Protein AF-A0AAD7DAA4-F1 (afdb_monomer_lite)

Organism: Mycena rosella (NCBI:txid1033263)

Sequence (145 aa):
SLPALFPSIESKVILDIVSHAFAPLDLPRLLSPLAARQEYVAPPSSAPSTEHSLALKHFPSFHALLRPLLKYFEVLGAFAASSGKPWEVFAITRSLSDYVSHLTELHQQYKWSAVVIYHVEFHTIRLWDMKAGDYSGWARPDHNL

pLDDT: mean 88.02, std 11.88, range [51.91, 97.81]

Structure (mmCIF, N/CA/C/O backbone):
data_AF-A0AAD7DAA4-F1
#
_entry.id   AF-A0AAD7DAA4-F1
#
loop_
_atom_site.group_PDB
_atom_site.id
_atom_site.type_symbol
_atom_site.label_atom_id
_atom_site.label_alt_id
_atom_site.label_comp_id
_atom_site.label_asym_id
_atom_site.label_entity_id
_atom_site.label_seq_id
_atom_site.pdbx_PDB_ins_code
_atom_site.Cartn_x
_atom_site.Cartn_y
_atom_site.Cartn_z
_atom_site.occupancy
_atom_site.B_iso_or_equiv
_atom_site.auth_seq_id
_atom_site.auth_comp_id
_atom_site.auth_asym_id
_atom_site.auth_atom_id
_atom_site.pdbx_PDB_model_num
ATOM 1 N N . SER A 1 1 ? -9.560 11.395 16.684 1.00 85.19 1 SER A N 1
ATOM 2 C CA . SER A 1 1 ? -10.198 10.612 15.603 1.00 85.19 1 SER A CA 1
ATOM 3 C C . SER A 1 1 ? -9.158 10.323 14.529 1.00 85.19 1 SER A C 1
ATOM 5 O O . SER A 1 1 ? -8.156 11.027 14.492 1.00 85.19 1 SER A O 1
ATOM 7 N N . LEU A 1 2 ? -9.364 9.317 13.671 1.00 90.31 2 LEU A N 1
ATOM 8 C CA . LEU A 1 2 ? -8.396 8.952 12.624 1.00 90.31 2 LEU A CA 1
ATOM 9 C C . LEU A 1 2 ? -7.990 10.140 11.713 1.00 90.31 2 LEU A C 1
ATOM 11 O O . LEU A 1 2 ? -6.791 10.331 11.531 1.00 90.31 2 LEU A O 1
ATOM 15 N N . PRO A 1 3 ? -8.905 11.023 11.249 1.00 92.62 3 PRO A N 1
ATOM 16 C CA . PRO A 1 3 ? -8.518 12.197 10.455 1.00 92.62 3 PRO A CA 1
ATOM 17 C C . PRO A 1 3 ? -7.584 13.180 11.173 1.00 92.62 3 PRO A C 1
ATOM 19 O O . PRO A 1 3 ? -6.750 13.812 10.536 1.00 92.62 3 PRO A O 1
ATOM 22 N N . ALA A 1 4 ? -7.669 13.285 12.504 1.00 92.88 4 ALA A N 1
ATOM 23 C CA . ALA A 1 4 ? -6.803 14.180 13.274 1.00 92.88 4 ALA A CA 1
ATOM 24 C C . ALA A 1 4 ? -5.326 13.742 13.266 1.00 92.88 4 ALA A C 1
ATOM 26 O O . ALA A 1 4 ? -4.450 14.569 13.498 1.00 92.88 4 ALA A O 1
ATOM 27 N N . LEU A 1 5 ? -5.045 12.462 12.988 1.00 93.56 5 LEU A N 1
ATOM 28 C CA . LEU A 1 5 ? -3.681 11.939 12.846 1.00 93.56 5 LEU A CA 1
ATOM 29 C C . LEU A 1 5 ? -3.077 12.243 11.464 1.00 93.56 5 LEU A C 1
ATOM 31 O O . LEU A 1 5 ? -1.859 12.216 11.304 1.00 93.56 5 LEU A O 1
ATOM 35 N N . PHE A 1 6 ? -3.918 12.559 10.474 1.00 93.44 6 PHE A N 1
ATOM 36 C CA . PHE A 1 6 ? -3.519 12.766 9.082 1.00 93.44 6 PHE A CA 1
ATOM 37 C C . PHE A 1 6 ? -4.123 14.059 8.512 1.00 93.44 6 PHE A C 1
ATOM 39 O O . PHE A 1 6 ? -4.873 14.014 7.539 1.00 93.44 6 PHE A O 1
ATOM 46 N N . PRO A 1 7 ? -3.787 15.235 9.074 1.00 91.06 7 PRO A N 1
ATOM 47 C CA . PRO A 1 7 ? -4.429 16.502 8.710 1.00 91.06 7 PRO A CA 1
ATOM 48 C C . PRO A 1 7 ? -4.183 16.936 7.256 1.00 91.06 7 PRO A C 1
ATOM 50 O O . PRO A 1 7 ? -4.907 17.780 6.738 1.00 91.06 7 PRO A O 1
ATOM 53 N N . SER A 1 8 ? -3.165 16.381 6.591 1.00 90.19 8 SER A N 1
ATOM 54 C CA . SER A 1 8 ? -2.858 16.649 5.182 1.00 90.19 8 SER A CA 1
ATOM 55 C C . SER A 1 8 ? -3.587 15.729 4.199 1.00 90.19 8 SER A C 1
ATOM 57 O O . SER A 1 8 ? -3.375 15.866 2.998 1.00 90.19 8 SER A O 1
ATOM 59 N N . ILE A 1 9 ? -4.378 14.767 4.685 1.00 92.69 9 ILE A N 1
ATOM 60 C CA . ILE A 1 9 ? -5.102 13.794 3.863 1.00 92.69 9 ILE A CA 1
ATOM 61 C C . ILE A 1 9 ? -6.597 14.068 4.012 1.00 92.69 9 ILE A C 1
ATOM 63 O O . ILE A 1 9 ? -7.119 14.160 5.122 1.00 92.69 9 ILE A O 1
ATOM 67 N N . GLU A 1 10 ? -7.302 14.192 2.890 1.00 93.44 10 GLU A N 1
ATOM 68 C CA . GLU A 1 10 ? -8.753 14.374 2.899 1.00 93.44 10 GLU A CA 1
ATOM 69 C C . GLU A 1 10 ? -9.451 13.212 3.622 1.00 93.44 10 GLU A C 1
ATOM 71 O O . GLU A 1 10 ? -9.147 12.042 3.382 1.00 93.44 10 GLU A O 1
ATOM 76 N N . SER A 1 11 ? -10.459 13.510 4.449 1.00 94.50 11 SER A N 1
ATOM 77 C CA . SER A 1 11 ? -11.213 12.485 5.188 1.00 94.50 11 SER A CA 1
ATOM 78 C C . SER A 1 11 ? -11.808 11.404 4.282 1.00 94.50 11 SER A C 1
ATOM 80 O O . SER A 1 11 ? -11.875 10.243 4.681 1.00 94.50 11 SER A O 1
ATOM 82 N N . LYS A 1 12 ? -12.212 11.765 3.054 1.00 95.56 12 LYS A N 1
ATOM 83 C CA . LYS A 1 12 ? -12.700 10.802 2.061 1.00 95.56 12 LYS A CA 1
ATOM 84 C C . LYS A 1 12 ? -11.608 9.810 1.657 1.00 95.56 12 LYS A C 1
ATOM 86 O O . LYS A 1 12 ? -11.877 8.622 1.593 1.00 95.56 12 LYS A O 1
ATOM 91 N N . VAL A 1 13 ? -10.382 10.281 1.436 1.00 96.62 13 VAL A N 1
ATOM 92 C CA . VAL A 1 13 ? -9.248 9.419 1.077 1.00 96.62 13 VAL A CA 1
ATOM 93 C C . VAL A 1 13 ? -8.913 8.464 2.222 1.00 96.62 13 VAL A C 1
ATOM 95 O O . VAL A 1 13 ? -8.697 7.281 1.988 1.00 96.62 13 VAL A O 1
ATOM 98 N N . ILE A 1 14 ? -8.946 8.945 3.468 1.00 96.69 14 ILE A N 1
ATOM 99 C CA . ILE A 1 14 ? -8.779 8.083 4.647 1.00 96.69 14 ILE A CA 1
ATOM 100 C C . ILE A 1 14 ? -9.858 6.992 4.671 1.00 96.69 14 ILE A C 1
ATOM 102 O O . ILE A 1 14 ? -9.538 5.826 4.896 1.00 96.69 14 ILE A O 1
ATOM 106 N N . LEU A 1 15 ? -11.119 7.353 4.408 1.00 96.44 15 LEU A N 1
ATOM 107 C CA . LEU A 1 15 ? -12.224 6.397 4.332 1.00 96.44 15 LEU A CA 1
ATOM 108 C C . LEU A 1 15 ? -12.023 5.375 3.202 1.00 96.44 15 LEU A C 1
ATOM 110 O O . LEU A 1 15 ? -12.221 4.181 3.417 1.00 96.44 15 LEU A O 1
ATOM 114 N N . ASP A 1 16 ? -11.595 5.826 2.024 1.00 97.75 16 ASP A N 1
ATOM 115 C CA . ASP A 1 16 ? -11.308 4.962 0.877 1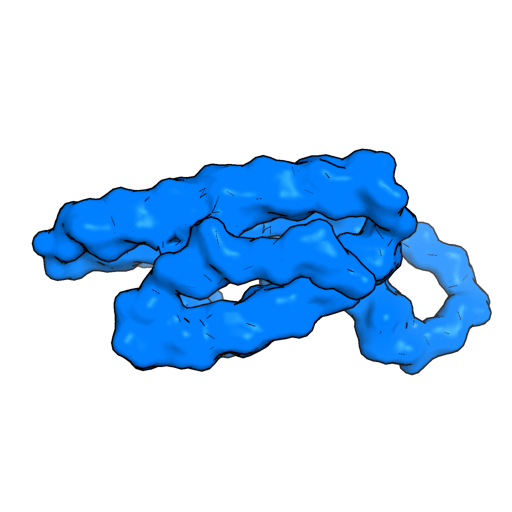.00 97.75 16 ASP A CA 1
ATOM 116 C C . ASP A 1 16 ? -10.174 3.965 1.212 1.00 97.75 16 ASP A C 1
ATOM 118 O O . ASP A 1 16 ? -10.242 2.802 0.816 1.00 97.75 16 ASP A O 1
ATOM 122 N N . ILE A 1 17 ? -9.159 4.367 1.991 1.00 97.56 17 ILE A N 1
ATOM 123 C CA . ILE A 1 17 ? -8.074 3.472 2.436 1.00 97.56 17 ILE A CA 1
ATOM 124 C C . ILE A 1 17 ? -8.599 2.397 3.388 1.00 97.56 17 ILE A C 1
ATOM 126 O O . ILE A 1 17 ? -8.389 1.210 3.144 1.00 97.56 17 ILE A O 1
ATOM 130 N N . VAL A 1 18 ? -9.291 2.792 4.463 1.00 95.69 18 VAL A N 1
ATOM 131 C CA . VAL A 1 18 ? -9.746 1.842 5.499 1.00 95.69 18 VAL A CA 1
ATOM 132 C C . VAL A 1 18 ? -10.891 0.943 5.029 1.00 95.69 18 VAL A C 1
ATOM 134 O O . VAL A 1 18 ? -11.149 -0.086 5.638 1.00 95.69 18 VAL A O 1
ATOM 137 N N . SER A 1 19 ? -11.575 1.320 3.944 1.00 95.94 19 SER A N 1
ATOM 138 C CA . SER A 1 19 ? -12.558 0.478 3.247 1.00 95.94 19 SER A CA 1
ATOM 139 C C . SER A 1 19 ? -11.954 -0.330 2.092 1.00 95.94 19 SER A C 1
ATOM 141 O O . SER A 1 19 ? -12.681 -1.023 1.376 1.00 95.94 19 SER A O 1
ATOM 143 N N . HIS A 1 20 ? -10.631 -0.250 1.901 1.00 96.44 20 HIS A N 1
ATOM 144 C CA . HIS A 1 20 ? -9.887 -0.938 0.843 1.00 96.44 20 HIS A CA 1
ATOM 145 C C . HIS A 1 20 ? -10.436 -0.646 -0.569 1.00 96.44 20 HIS A C 1
ATOM 147 O O . HIS A 1 20 ? -10.466 -1.510 -1.447 1.00 96.44 20 HIS A O 1
ATOM 153 N N . ALA A 1 21 ? -10.893 0.588 -0.784 1.00 96.75 21 ALA A N 1
ATOM 154 C CA . ALA A 1 21 ? -11.392 1.114 -2.054 1.00 96.75 21 ALA A CA 1
ATOM 155 C C . ALA A 1 21 ? -10.417 2.104 -2.723 1.00 96.75 21 ALA A C 1
ATOM 157 O O . ALA A 1 21 ? -10.663 2.549 -3.842 1.00 96.75 21 ALA A O 1
ATOM 158 N N . PHE A 1 22 ? -9.317 2.453 -2.052 1.00 97.06 22 PHE A N 1
ATOM 159 C CA . PHE A 1 22 ? -8.296 3.359 -2.569 1.00 97.06 22 PHE A CA 1
ATOM 160 C C . PHE A 1 22 ? -7.390 2.662 -3.594 1.00 97.06 22 PHE A C 1
ATOM 162 O O . PHE A 1 22 ? -6.728 1.678 -3.266 1.00 97.06 22 PHE A O 1
ATOM 169 N N . ALA A 1 23 ? -7.366 3.160 -4.833 1.00 95.31 23 ALA A N 1
ATOM 170 C CA . ALA A 1 23 ? -6.650 2.512 -5.927 1.00 95.31 23 ALA A CA 1
ATOM 171 C C . ALA A 1 23 ? -5.120 2.653 -5.789 1.00 95.31 23 ALA A C 1
ATOM 173 O O . ALA A 1 23 ? -4.639 3.697 -5.342 1.00 95.31 23 ALA A O 1
ATOM 174 N N . PRO A 1 24 ? -4.321 1.671 -6.253 1.00 94.69 24 PRO A N 1
ATOM 175 C CA . PRO A 1 24 ? -2.862 1.749 -6.164 1.00 94.69 24 PRO A CA 1
ATOM 176 C C . PRO A 1 24 ? -2.287 2.985 -6.863 1.00 94.69 24 PRO A C 1
ATOM 178 O O . PRO A 1 24 ? -1.407 3.647 -6.325 1.00 94.69 24 PRO A O 1
ATOM 181 N N . LEU A 1 25 ? -2.824 3.350 -8.032 1.00 94.06 25 LEU A N 1
ATOM 182 C CA . LEU A 1 25 ? -2.378 4.519 -8.800 1.00 94.06 25 LEU A CA 1
ATOM 183 C C . LEU A 1 25 ? -2.672 5.860 -8.107 1.00 94.06 25 LEU A C 1
ATOM 185 O O . LEU A 1 25 ? -2.041 6.861 -8.439 1.00 94.06 25 LEU A O 1
ATOM 189 N N . ASP A 1 26 ? -3.582 5.889 -7.130 1.00 94.69 26 ASP A N 1
ATOM 190 C CA . ASP A 1 26 ? -3.900 7.090 -6.356 1.00 94.69 26 ASP A CA 1
ATOM 191 C C . ASP A 1 26 ? -2.892 7.356 -5.223 1.00 94.69 26 ASP A C 1
ATOM 193 O O . ASP A 1 26 ? -2.912 8.449 -4.655 1.00 94.69 26 ASP A O 1
ATOM 197 N N . LEU A 1 27 ? -1.984 6.419 -4.904 1.00 95.25 27 LEU A N 1
ATOM 198 C CA . LEU A 1 27 ? -0.976 6.548 -3.836 1.00 95.25 27 LEU A CA 1
ATOM 199 C C . LEU A 1 27 ? -0.277 7.921 -3.772 1.00 95.25 27 LEU A C 1
ATOM 201 O O . LEU A 1 27 ? -0.206 8.476 -2.671 1.00 95.25 27 LEU A O 1
ATOM 205 N N . PRO A 1 28 ? 0.174 8.543 -4.881 1.00 92.00 28 PRO A N 1
ATOM 206 C CA . PRO A 1 28 ? 0.821 9.856 -4.825 1.00 92.00 28 PRO A CA 1
ATOM 207 C C . PRO A 1 28 ? -0.032 10.961 -4.174 1.00 92.00 28 PRO A C 1
ATOM 209 O O . PRO A 1 28 ? 0.519 11.922 -3.639 1.00 92.00 28 PRO A O 1
ATOM 212 N N . ARG A 1 29 ? -1.367 10.820 -4.146 1.00 90.88 29 ARG A N 1
ATOM 213 C CA . ARG A 1 29 ? -2.294 11.763 -3.489 1.00 90.88 29 ARG A CA 1
ATOM 214 C C . ARG A 1 29 ? -2.155 11.798 -1.966 1.00 90.88 29 ARG A C 1
ATOM 216 O O . ARG A 1 29 ? -2.678 12.711 -1.336 1.00 90.88 29 ARG A O 1
ATOM 223 N N . LEU A 1 30 ? -1.471 10.820 -1.370 1.00 93.19 30 LEU A N 1
ATOM 224 C CA . LEU A 1 30 ? -1.198 10.775 0.071 1.00 93.19 30 LEU A CA 1
ATOM 225 C C . LEU A 1 30 ? -0.045 11.691 0.487 1.00 93.19 30 LEU A C 1
ATOM 227 O O . LEU A 1 30 ? 0.151 11.947 1.677 1.00 93.19 30 LEU A O 1
ATOM 231 N N . LEU A 1 31 ? 0.728 12.180 -0.481 1.00 88.81 31 LEU A N 1
ATOM 232 C CA . LEU A 1 31 ? 1.810 13.118 -0.240 1.00 88.81 31 LEU A CA 1
ATOM 233 C C . LEU A 1 31 ? 1.305 14.558 -0.283 1.00 88.81 31 LEU A C 1
ATOM 235 O O . LEU A 1 31 ? 0.385 14.909 -1.019 1.00 88.81 31 LEU A O 1
ATOM 239 N N . SER A 1 32 ? 1.972 15.435 0.469 1.00 81.88 32 SER A N 1
ATOM 240 C CA . SER A 1 32 ? 1.753 16.870 0.306 1.00 81.88 32 SER A CA 1
ATOM 241 C C . SER A 1 32 ? 2.196 17.320 -1.096 1.00 81.88 32 SER A C 1
ATOM 243 O O . SER A 1 32 ? 3.138 16.746 -1.655 1.00 81.88 32 SER A O 1
ATOM 245 N N . PRO A 1 33 ? 1.613 18.398 -1.657 1.00 75.81 33 PRO A N 1
ATOM 246 C CA . PRO A 1 33 ? 2.023 18.915 -2.965 1.00 75.81 33 PRO A CA 1
ATOM 247 C C . PRO A 1 33 ? 3.522 19.229 -3.057 1.00 75.81 33 PRO A C 1
ATOM 249 O O . PRO A 1 33 ? 4.122 19.094 -4.119 1.00 75.81 33 PRO A O 1
ATOM 252 N N . LEU A 1 34 ? 4.143 19.633 -1.943 1.00 73.25 34 LEU A N 1
ATOM 253 C CA . LEU A 1 34 ? 5.583 19.878 -1.876 1.00 73.25 34 LEU A CA 1
ATOM 254 C C . LEU A 1 34 ? 6.391 18.580 -2.019 1.00 73.25 34 LEU A C 1
ATOM 256 O O . LEU A 1 34 ? 7.361 18.552 -2.770 1.00 73.25 34 LEU A O 1
ATOM 260 N N . ALA A 1 35 ? 5.978 17.514 -1.329 1.00 74.50 35 ALA A N 1
ATOM 261 C CA . ALA A 1 35 ? 6.629 16.210 -1.408 1.00 74.50 35 ALA A CA 1
ATOM 262 C C . ALA A 1 35 ? 6.452 15.569 -2.795 1.00 74.50 35 ALA A C 1
ATOM 264 O O . ALA A 1 35 ? 7.427 15.084 -3.359 1.00 74.50 35 ALA A O 1
ATOM 265 N N . ALA A 1 36 ? 5.255 15.659 -3.383 1.00 72.31 36 ALA A N 1
ATOM 266 C CA . ALA A 1 36 ? 4.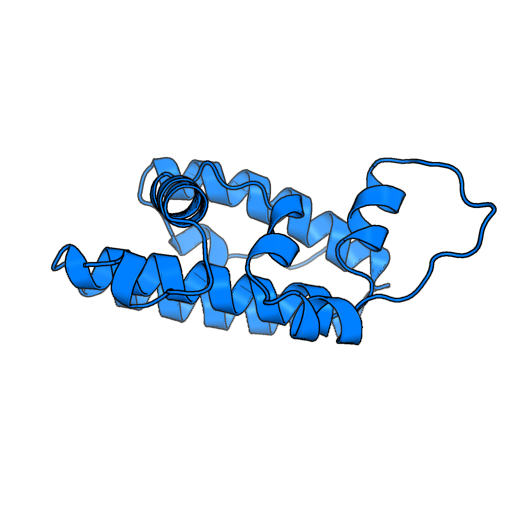986 15.148 -4.728 1.00 72.31 36 ALA A CA 1
ATOM 267 C C . ALA A 1 36 ? 5.827 15.858 -5.811 1.00 72.31 36 ALA A C 1
ATOM 269 O O . ALA A 1 36 ? 6.304 15.228 -6.752 1.00 72.31 36 ALA A O 1
ATOM 270 N N . ARG A 1 37 ? 6.073 17.171 -5.667 1.00 70.81 37 ARG A N 1
ATOM 271 C CA . ARG A 1 37 ? 6.922 17.942 -6.598 1.00 70.81 37 ARG A CA 1
ATOM 272 C C . ARG A 1 37 ? 8.386 17.513 -6.597 1.00 70.81 37 ARG A C 1
ATOM 274 O O . ARG A 1 37 ? 9.032 17.637 -7.629 1.00 70.81 37 ARG A O 1
ATOM 281 N N . GLN A 1 38 ? 8.911 17.047 -5.465 1.00 71.12 38 GLN A N 1
ATOM 282 C CA . GLN A 1 38 ? 10.296 16.563 -5.377 1.00 71.12 38 GLN A CA 1
ATOM 283 C C . GLN A 1 38 ? 10.495 15.238 -6.118 1.00 71.12 38 GLN A C 1
ATOM 285 O O . GLN A 1 38 ? 11.612 14.914 -6.507 1.00 71.12 38 GLN A O 1
ATOM 290 N N . GLU A 1 39 ? 9.417 14.482 -6.305 1.00 69.12 39 GLU A N 1
ATOM 291 C CA . GLU A 1 39 ? 9.443 13.159 -6.922 1.00 69.12 39 GLU A CA 1
ATOM 292 C C . GLU A 1 39 ? 9.063 13.192 -8.402 1.00 69.12 39 GLU A C 1
ATOM 294 O O . GLU A 1 39 ? 9.394 12.263 -9.134 1.00 69.12 39 GLU A O 1
ATOM 299 N N . TYR A 1 40 ? 8.400 14.256 -8.861 1.00 65.56 40 TYR A N 1
ATOM 300 C CA . TYR A 1 40 ? 7.969 14.390 -10.247 1.00 65.56 40 TYR A CA 1
ATOM 301 C C . TYR A 1 40 ? 9.157 14.559 -11.203 1.00 65.56 40 TYR A C 1
ATOM 303 O O . TYR A 1 40 ? 9.887 15.550 -11.153 1.00 65.56 40 TYR A O 1
ATOM 311 N N . VAL A 1 41 ? 9.288 13.624 -12.145 1.00 62.56 41 VAL A N 1
ATOM 312 C CA . VAL A 1 41 ? 10.195 13.731 -13.293 1.00 62.56 41 VAL A CA 1
ATOM 313 C C . VAL A 1 41 ? 9.342 13.900 -14.545 1.00 62.56 41 VAL A C 1
ATOM 315 O O . VAL A 1 41 ? 8.493 13.059 -14.840 1.00 62.56 41 VAL A O 1
ATOM 318 N N . ALA A 1 42 ? 9.539 15.000 -15.278 1.00 57.03 42 ALA A N 1
ATOM 319 C CA . ALA A 1 42 ? 8.776 15.268 -16.493 1.00 57.03 42 ALA A CA 1
ATOM 320 C C . ALA A 1 42 ? 9.038 14.172 -17.548 1.00 57.03 42 ALA A C 1
ATOM 322 O O . ALA A 1 42 ? 10.201 13.909 -17.868 1.00 57.03 42 ALA A O 1
ATOM 323 N N . PRO A 1 43 ? 7.995 13.528 -18.104 1.00 56.72 43 PRO A N 1
ATOM 324 C CA . PRO A 1 43 ? 8.186 12.508 -19.124 1.00 56.72 43 PRO A CA 1
ATOM 325 C C . PRO A 1 43 ? 8.643 13.133 -20.457 1.00 56.72 43 PRO A C 1
ATOM 327 O O . PRO A 1 43 ? 8.242 14.257 -20.776 1.00 56.72 43 PRO A O 1
ATOM 330 N N . PRO A 1 44 ? 9.431 12.410 -21.277 1.00 53.66 44 PRO A N 1
ATOM 331 C CA . PRO A 1 44 ? 9.733 12.834 -22.641 1.00 53.66 44 PRO A CA 1
ATOM 332 C C . PRO A 1 44 ? 8.443 12.899 -23.476 1.00 53.66 44 PRO A C 1
ATOM 334 O O . PRO A 1 44 ? 7.579 12.025 -23.388 1.00 53.66 44 PRO A O 1
ATOM 337 N N . SER A 1 45 ? 8.308 13.951 -24.284 1.00 53.88 45 SER A N 1
ATOM 338 C CA . SER A 1 45 ? 7.055 14.426 -24.894 1.00 53.88 45 SER A CA 1
ATOM 339 C C . SER 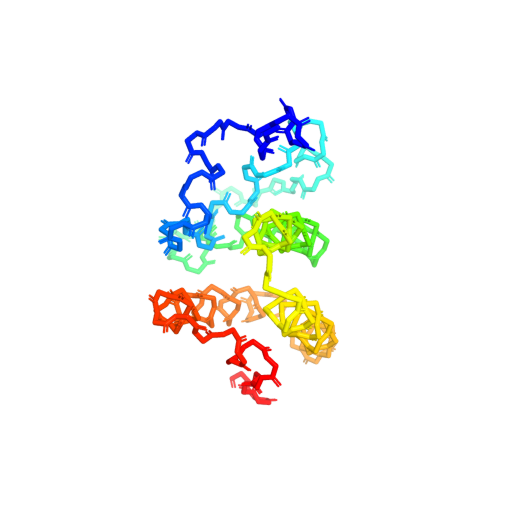A 1 45 ? 6.432 13.539 -25.987 1.00 53.88 45 SER A C 1
ATOM 341 O O . SER A 1 45 ? 5.452 13.950 -26.601 1.00 53.88 45 SER A O 1
ATOM 343 N N . SER A 1 46 ? 6.948 12.333 -26.244 1.00 53.25 46 SER A N 1
ATOM 344 C CA . SER A 1 46 ? 6.595 11.538 -27.434 1.00 53.25 46 SER A CA 1
ATOM 345 C C . SER A 1 46 ? 6.267 10.056 -27.191 1.00 53.25 46 SER A C 1
ATOM 347 O O . SER A 1 46 ? 6.163 9.296 -28.153 1.00 53.25 46 SER A O 1
ATOM 349 N N . ALA A 1 47 ? 6.066 9.610 -25.946 1.00 54.88 47 ALA A N 1
ATOM 350 C CA . ALA A 1 47 ? 5.757 8.200 -25.675 1.00 54.88 47 ALA A CA 1
ATOM 351 C C . ALA A 1 47 ? 4.254 7.863 -25.856 1.00 54.88 47 ALA A C 1
ATOM 353 O O . ALA A 1 47 ? 3.400 8.607 -25.358 1.00 54.88 47 ALA A O 1
ATOM 354 N N . PRO A 1 48 ? 3.903 6.739 -26.518 1.00 51.91 48 PRO A N 1
ATOM 355 C CA . PRO A 1 48 ? 2.520 6.274 -26.624 1.00 51.91 48 PRO A CA 1
ATOM 356 C C . PRO A 1 48 ? 1.917 6.004 -25.238 1.00 51.91 48 PRO A C 1
ATOM 358 O O . PRO A 1 48 ? 2.599 5.558 -24.319 1.00 51.91 48 PRO A O 1
ATOM 361 N N . SER A 1 49 ? 0.626 6.298 -25.077 1.00 55.69 49 SER A N 1
ATOM 362 C CA . SER A 1 49 ? -0.079 6.198 -23.793 1.00 55.69 49 SER A CA 1
ATOM 363 C C . SER A 1 49 ? -0.660 4.799 -23.596 1.00 55.69 49 SER A C 1
ATOM 365 O O . SER A 1 49 ? -1.818 4.559 -23.914 1.00 55.69 49 SER A O 1
ATOM 367 N N . THR A 1 50 ? 0.151 3.868 -23.098 1.00 65.94 50 THR A N 1
ATOM 368 C CA . THR A 1 50 ? -0.335 2.595 -22.536 1.00 65.94 50 THR A CA 1
ATOM 369 C C . THR A 1 50 ? -0.591 2.741 -21.033 1.00 65.94 50 THR A C 1
ATOM 371 O O . THR A 1 50 ? -0.062 3.658 -20.398 1.00 65.94 50 THR A O 1
ATOM 374 N N . GLU A 1 51 ? -1.367 1.834 -20.431 1.00 63.41 51 GLU A N 1
ATOM 375 C CA . GLU A 1 51 ? -1.568 1.790 -18.970 1.00 63.41 51 GLU A CA 1
ATOM 376 C C . GLU A 1 51 ? -0.234 1.689 -18.212 1.00 63.41 51 GLU A C 1
ATOM 378 O O . GLU A 1 51 ? -0.017 2.388 -17.222 1.00 63.41 51 GLU A O 1
ATOM 383 N N . HIS A 1 52 ? 0.725 0.931 -18.750 1.00 65.56 52 HIS A N 1
ATOM 384 C CA . HIS A 1 52 ? 2.091 0.853 -18.227 1.00 65.56 52 HIS A CA 1
ATOM 385 C C . HIS A 1 52 ? 2.809 2.214 -18.244 1.00 65.56 52 HIS A C 1
ATOM 387 O O . HIS A 1 52 ? 3.501 2.576 -17.290 1.00 65.56 52 HIS A O 1
ATOM 393 N N . SER A 1 53 ? 2.618 3.010 -19.302 1.00 69.06 53 SER A N 1
ATOM 394 C CA . SER A 1 53 ? 3.142 4.377 -19.371 1.00 69.06 53 SER A CA 1
ATOM 395 C C . SER A 1 53 ? 2.436 5.332 -18.409 1.00 69.06 53 SER A C 1
ATOM 397 O O . SER A 1 53 ? 3.052 6.306 -17.980 1.00 69.06 53 SER A O 1
ATOM 399 N N . LEU A 1 54 ? 1.176 5.080 -18.044 1.00 72.94 54 LEU A N 1
ATOM 400 C CA . LEU A 1 54 ? 0.481 5.853 -17.014 1.00 72.94 54 LEU A CA 1
ATOM 401 C C . LEU A 1 54 ? 1.004 5.511 -15.619 1.00 72.94 54 LEU A C 1
ATOM 403 O O . LEU A 1 54 ? 1.315 6.429 -14.866 1.00 72.94 54 LEU A O 1
ATOM 407 N N . ALA A 1 55 ? 1.180 4.233 -15.281 1.00 78.69 55 ALA A N 1
ATOM 408 C CA . ALA A 1 55 ? 1.705 3.829 -13.975 1.00 78.69 55 ALA A CA 1
ATOM 409 C C . ALA A 1 55 ? 3.106 4.414 -13.708 1.00 78.69 55 ALA A C 1
ATOM 411 O O . ALA A 1 55 ? 3.360 4.981 -12.647 1.00 78.69 55 ALA A O 1
ATOM 412 N N . LEU A 1 56 ? 3.982 4.400 -14.716 1.00 82.00 56 LEU A N 1
ATOM 413 C CA . LEU A 1 56 ? 5.307 5.029 -14.652 1.00 82.00 56 LEU A CA 1
ATOM 414 C C . LEU A 1 56 ? 5.273 6.551 -14.446 1.00 82.00 56 LEU A C 1
ATOM 416 O O . LEU A 1 56 ? 6.192 7.101 -13.844 1.00 82.00 56 LEU A O 1
ATOM 420 N N . LYS A 1 57 ? 4.232 7.244 -14.928 1.00 84.31 57 LYS A N 1
ATOM 421 C CA . LYS A 1 57 ? 4.051 8.685 -14.668 1.00 84.31 57 LYS A CA 1
ATOM 422 C C . LYS A 1 57 ? 3.672 8.959 -13.214 1.00 84.31 57 LYS A C 1
ATOM 424 O O . LYS A 1 57 ? 4.064 9.992 -12.683 1.00 84.31 57 LYS A O 1
ATOM 429 N N . HIS A 1 58 ? 2.921 8.054 -12.587 1.00 85.12 58 HIS A N 1
ATOM 430 C CA . HIS A 1 58 ? 2.556 8.160 -11.172 1.00 85.12 58 HIS A CA 1
ATOM 431 C C . HIS A 1 58 ? 3.740 7.804 -10.264 1.00 85.12 58 HIS A C 1
ATOM 433 O O . HIS A 1 58 ? 3.901 8.410 -9.209 1.00 85.12 58 HIS A O 1
ATOM 439 N N . PHE A 1 59 ? 4.599 6.878 -10.704 1.00 90.81 59 PHE A N 1
ATOM 440 C CA . PHE A 1 59 ? 5.753 6.396 -9.947 1.00 90.81 59 PHE A CA 1
ATOM 441 C C . PHE A 1 59 ? 7.050 6.502 -10.764 1.00 90.81 59 PHE A C 1
ATOM 443 O O . PHE A 1 59 ? 7.551 5.496 -11.268 1.00 90.81 59 PHE A O 1
ATOM 450 N N . PRO A 1 60 ? 7.635 7.702 -10.910 1.00 89.75 60 PRO A N 1
ATOM 451 C CA . PRO A 1 60 ? 8.853 7.901 -11.702 1.00 89.75 60 PRO A CA 1
ATOM 452 C C 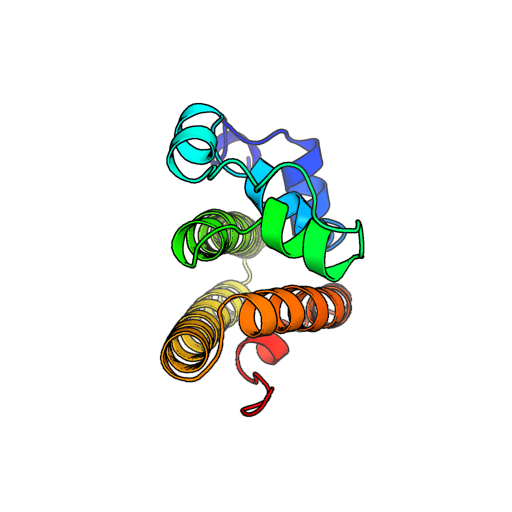. PRO A 1 60 ? 10.130 7.337 -11.056 1.00 89.75 60 PRO A C 1
ATOM 454 O O . PRO A 1 60 ? 11.142 7.185 -11.736 1.00 89.75 60 PRO A O 1
ATOM 457 N N . SER A 1 61 ? 10.115 7.030 -9.756 1.00 90.81 61 SER A N 1
ATOM 458 C CA . SER A 1 61 ? 11.262 6.472 -9.031 1.00 90.81 61 SER A CA 1
ATOM 459 C C . SER A 1 61 ? 10.824 5.558 -7.888 1.00 90.81 61 SER A C 1
ATOM 461 O O . SER A 1 61 ? 9.678 5.626 -7.440 1.00 90.81 61 SER A O 1
ATOM 463 N N . PHE A 1 62 ? 11.760 4.762 -7.361 1.00 93.19 62 PHE A N 1
ATOM 464 C CA . PHE A 1 62 ? 11.527 3.919 -6.186 1.00 93.19 62 PHE A CA 1
ATOM 465 C C . PHE A 1 62 ? 10.978 4.706 -4.993 1.00 93.19 62 PHE A C 1
ATOM 467 O O . PHE A 1 62 ? 10.001 4.295 -4.372 1.00 93.19 62 PHE A O 1
ATOM 474 N N . HIS A 1 63 ? 11.540 5.885 -4.713 1.00 92.62 63 HIS A N 1
ATOM 475 C CA . HIS A 1 63 ? 11.057 6.742 -3.631 1.00 92.62 63 HIS A CA 1
ATOM 476 C C . HIS A 1 63 ? 9.646 7.279 -3.882 1.00 92.62 63 HIS A C 1
ATOM 478 O O . HIS A 1 63 ? 8.867 7.350 -2.931 1.00 92.62 63 HIS A O 1
ATOM 484 N N . ALA A 1 64 ? 9.312 7.574 -5.145 1.00 91.75 64 ALA A N 1
ATOM 485 C CA . ALA A 1 64 ? 7.980 8.029 -5.532 1.00 91.75 64 ALA A CA 1
ATOM 486 C C . ALA A 1 64 ? 6.886 6.979 -5.305 1.00 91.75 64 ALA A C 1
ATOM 488 O O . ALA A 1 64 ? 5.723 7.323 -5.122 1.00 91.75 64 ALA A O 1
ATOM 489 N N . LEU A 1 65 ? 7.257 5.696 -5.281 1.00 95.25 65 LEU A N 1
ATOM 490 C CA . LEU A 1 65 ? 6.372 4.614 -4.867 1.00 95.25 65 LEU A CA 1
ATOM 491 C C . LEU A 1 65 ? 6.412 4.386 -3.350 1.00 95.25 65 LEU A C 1
ATOM 493 O O . LEU A 1 65 ? 5.373 4.295 -2.697 1.00 95.25 65 LEU A O 1
ATOM 497 N N . LEU A 1 66 ? 7.614 4.286 -2.781 1.00 96.00 66 LEU A N 1
ATOM 498 C CA . LEU A 1 66 ? 7.807 3.857 -1.399 1.00 96.00 66 LEU A CA 1
ATOM 499 C C . LEU A 1 66 ? 7.189 4.834 -0.395 1.00 96.00 66 LEU A C 1
ATOM 501 O O . LEU A 1 66 ? 6.528 4.410 0.549 1.00 96.00 66 LEU A O 1
ATOM 505 N N . ARG A 1 67 ? 7.379 6.145 -0.574 1.00 95.00 67 ARG A N 1
ATOM 506 C CA . ARG A 1 67 ? 6.889 7.149 0.384 1.00 95.00 67 ARG A CA 1
ATOM 507 C C . ARG A 1 67 ? 5.366 7.157 0.540 1.00 95.00 67 ARG A C 1
ATOM 509 O O . ARG A 1 67 ? 4.909 7.090 1.685 1.00 95.00 67 ARG A O 1
ATOM 516 N N . PRO A 1 68 ? 4.559 7.221 -0.534 1.00 95.62 68 PRO A N 1
ATOM 517 C CA . PRO A 1 68 ? 3.115 7.150 -0.375 1.00 95.62 68 PRO A CA 1
ATOM 518 C C . PRO A 1 68 ? 2.646 5.766 0.087 1.00 95.62 68 PRO A C 1
ATOM 520 O O . PRO A 1 68 ? 1.673 5.690 0.831 1.00 95.62 68 PRO A O 1
ATOM 523 N N . LEU A 1 69 ? 3.349 4.684 -0.271 1.00 97.50 69 LEU A N 1
ATOM 524 C CA . LEU A 1 69 ? 3.046 3.341 0.230 1.00 97.50 69 LEU A CA 1
ATOM 525 C C . LEU A 1 69 ? 3.217 3.244 1.754 1.00 97.50 69 LEU A C 1
ATOM 527 O O . LEU A 1 69 ? 2.322 2.762 2.442 1.00 97.50 69 LEU A O 1
ATOM 531 N N . LEU A 1 70 ? 4.318 3.764 2.303 1.00 97.38 70 LEU A N 1
ATOM 532 C CA . LEU A 1 70 ? 4.504 3.856 3.756 1.00 97.38 70 LEU A CA 1
ATOM 533 C C . LEU A 1 70 ? 3.354 4.643 4.398 1.00 97.38 70 LEU A C 1
ATOM 535 O O . LEU A 1 70 ? 2.785 4.207 5.397 1.00 97.38 70 LEU A O 1
ATOM 539 N N . LYS A 1 71 ? 2.946 5.758 3.777 1.00 96.69 71 LYS A N 1
ATOM 540 C CA . LYS A 1 71 ? 1.841 6.585 4.274 1.00 96.69 71 LYS A CA 1
ATOM 541 C C . LYS A 1 71 ? 0.494 5.861 4.256 1.00 96.69 71 LYS A C 1
ATOM 543 O O . LYS A 1 71 ? -0.286 6.001 5.194 1.00 96.69 71 LYS A O 1
ATOM 548 N N . TYR A 1 72 ? 0.235 5.074 3.218 1.00 97.81 72 TYR A N 1
ATOM 549 C CA . TYR A 1 72 ? -0.942 4.216 3.114 1.00 97.81 72 TYR A CA 1
ATOM 550 C C . TYR A 1 72 ? -1.012 3.219 4.281 1.00 97.81 72 TYR A C 1
ATOM 552 O O . TYR A 1 72 ? -2.035 3.125 4.963 1.00 97.81 72 TYR A O 1
ATOM 560 N N . PHE A 1 73 ? 0.098 2.539 4.576 1.00 97.56 73 PHE A N 1
ATOM 561 C CA . PHE A 1 73 ? 0.169 1.585 5.683 1.00 97.56 73 PHE A CA 1
ATOM 562 C C . PHE A 1 73 ? 0.121 2.244 7.068 1.00 97.56 73 PHE A C 1
ATOM 564 O O . PHE A 1 73 ? -0.449 1.659 7.988 1.00 97.56 73 PHE A O 1
ATOM 571 N N . GLU A 1 74 ? 0.636 3.467 7.230 1.00 96.75 74 GLU A N 1
ATOM 572 C CA . GLU A 1 74 ? 0.440 4.247 8.462 1.00 96.75 74 GLU A CA 1
ATOM 573 C C . GLU A 1 74 ? -1.053 4.472 8.754 1.00 96.75 74 GLU A C 1
ATOM 575 O O . GLU A 1 74 ? -1.487 4.319 9.898 1.00 96.75 74 GLU A O 1
ATOM 580 N N . VAL A 1 75 ? -1.854 4.801 7.730 1.00 97.06 75 VAL A N 1
ATOM 581 C CA . VAL A 1 75 ? -3.309 4.991 7.875 1.00 97.06 75 VAL A CA 1
ATOM 582 C C . VAL A 1 75 ? -3.993 3.684 8.280 1.00 97.06 75 VAL A C 1
ATOM 584 O O . VAL A 1 75 ? -4.784 3.683 9.227 1.00 97.06 75 VAL A O 1
ATOM 587 N N . LEU A 1 76 ? -3.660 2.568 7.620 1.00 96.25 76 LEU A N 1
ATOM 588 C CA . LEU A 1 76 ? -4.192 1.245 7.970 1.00 96.25 76 LEU A 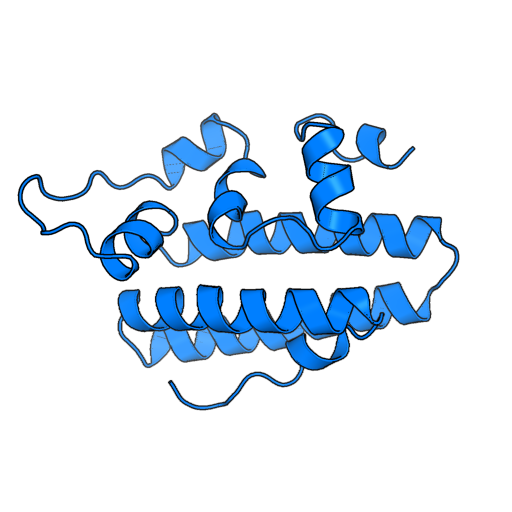CA 1
ATOM 589 C C . LEU A 1 76 ? -3.824 0.836 9.403 1.00 96.25 76 LEU A C 1
ATOM 591 O O . LEU A 1 76 ? -4.690 0.414 10.169 1.00 96.25 76 LEU A O 1
ATOM 595 N N . GLY A 1 77 ? -2.560 1.011 9.793 1.00 95.81 77 GLY A N 1
ATOM 596 C CA . GLY A 1 77 ? -2.083 0.692 11.138 1.00 95.81 77 GLY A CA 1
ATOM 597 C C . GLY A 1 77 ? -2.782 1.522 12.215 1.00 95.81 77 GLY A C 1
ATOM 598 O O . GLY A 1 77 ? -3.218 0.979 13.231 1.00 95.81 77 GLY A O 1
ATOM 599 N N . ALA A 1 78 ? -2.967 2.825 11.979 1.00 95.69 78 ALA A N 1
ATOM 600 C CA . ALA A 1 78 ? -3.699 3.701 12.892 1.00 95.69 78 ALA A CA 1
ATOM 601 C C . ALA A 1 78 ? -5.180 3.304 13.025 1.00 95.69 78 ALA A C 1
ATOM 603 O O . ALA A 1 78 ? -5.734 3.326 14.129 1.00 95.69 78 ALA A O 1
ATOM 604 N N . PHE A 1 79 ? -5.822 2.900 11.926 1.00 95.06 79 PHE A N 1
ATOM 605 C CA . PHE A 1 79 ? -7.193 2.397 11.948 1.00 95.06 79 PHE A CA 1
ATOM 606 C C . PHE A 1 79 ? -7.317 1.090 12.747 1.00 95.06 79 PHE A C 1
ATOM 608 O O . PHE A 1 79 ? -8.163 0.998 13.644 1.00 95.06 79 PHE A O 1
ATOM 615 N N . ALA A 1 80 ? -6.434 0.118 12.501 1.00 93.81 80 ALA A N 1
ATOM 616 C CA . ALA A 1 80 ? -6.395 -1.143 13.241 1.00 93.81 80 ALA A CA 1
ATOM 617 C C . ALA A 1 80 ? -6.153 -0.920 14.746 1.00 93.81 80 ALA A C 1
ATOM 619 O O . ALA A 1 80 ? -6.842 -1.505 15.587 1.00 93.81 80 ALA A O 1
ATOM 620 N N . ALA A 1 81 ? -5.246 -0.001 15.097 1.00 93.25 81 ALA A N 1
ATOM 621 C CA . ALA A 1 81 ? -4.984 0.377 16.484 1.00 93.25 81 ALA A CA 1
ATOM 622 C C . ALA A 1 81 ? -6.228 0.979 17.157 1.00 93.25 81 ALA A C 1
ATOM 624 O O . ALA A 1 81 ? -6.560 0.614 18.284 1.00 93.25 81 ALA A O 1
ATOM 625 N N . SER A 1 82 ? -6.965 1.844 16.449 1.00 92.12 82 SER A N 1
ATOM 626 C CA . SER A 1 82 ? -8.210 2.436 16.961 1.00 92.12 82 SER A CA 1
ATOM 627 C C . SER A 1 82 ? -9.346 1.423 17.144 1.00 92.12 82 SER A C 1
ATOM 629 O O . SER A 1 82 ? -10.253 1.658 17.939 1.00 92.12 82 SER A O 1
ATOM 631 N N . SER A 1 83 ? -9.270 0.283 16.453 1.00 86.38 83 SER A N 1
ATOM 632 C CA . SER A 1 83 ? -10.250 -0.804 16.530 1.00 86.38 83 SER A CA 1
ATOM 633 C C . SER A 1 83 ? -9.982 -1.780 17.684 1.00 86.38 83 SER A C 1
ATOM 635 O O . SER A 1 83 ? -10.746 -2.724 17.870 1.00 86.38 83 SER A O 1
ATOM 637 N N . GLY A 1 84 ? -8.901 -1.587 18.455 1.00 85.38 84 GLY A N 1
ATOM 638 C CA . GLY A 1 84 ? -8.551 -2.450 19.589 1.00 85.38 84 GLY A CA 1
ATOM 639 C C . GLY A 1 84 ? -8.041 -3.837 19.186 1.00 85.38 84 GLY A C 1
ATOM 640 O O . GLY A 1 84 ? -8.137 -4.778 19.971 1.00 85.38 84 GLY A O 1
ATOM 641 N N . LYS A 1 85 ? -7.507 -3.980 17.966 1.00 86.19 85 LYS A N 1
ATOM 642 C CA . LYS A 1 85 ? -7.064 -5.260 17.399 1.00 86.19 85 LYS A CA 1
ATOM 643 C C . LYS A 1 85 ? -5.536 -5.303 17.254 1.00 86.19 85 LYS A C 1
ATOM 645 O O . LYS A 1 85 ? -5.012 -5.078 16.163 1.00 86.19 85 LYS A O 1
ATOM 650 N N . PRO A 1 86 ? -4.786 -5.607 18.329 1.00 88.62 86 PRO A N 1
ATOM 651 C CA . PRO A 1 86 ? -3.321 -5.551 18.311 1.00 88.62 86 PRO A CA 1
ATOM 652 C C . PRO A 1 86 ? -2.695 -6.520 17.299 1.00 88.62 86 PRO A C 1
ATOM 654 O O . PRO A 1 86 ? -1.651 -6.222 16.723 1.00 88.62 86 PRO A O 1
ATOM 657 N N . TRP A 1 87 ? -3.350 -7.656 17.038 1.00 90.50 87 TRP A N 1
ATOM 658 C CA . TRP A 1 87 ? -2.893 -8.608 16.028 1.00 90.50 87 TRP A CA 1
ATOM 659 C C . TRP A 1 87 ? -2.952 -8.041 14.604 1.00 90.50 87 TRP A C 1
ATOM 661 O O . TRP A 1 87 ? -2.025 -8.264 13.833 1.00 90.50 87 TRP A O 1
ATOM 671 N N . GLU A 1 88 ? -3.986 -7.266 14.262 1.00 91.19 88 GLU A N 1
ATOM 672 C CA . GLU A 1 88 ? -4.076 -6.626 12.942 1.00 91.19 88 GLU A CA 1
ATOM 673 C C . GLU A 1 88 ? -2.969 -5.582 12.765 1.00 91.19 88 GLU A C 1
ATOM 675 O O . GLU A 1 88 ? -2.318 -5.554 11.726 1.00 91.19 88 GLU A O 1
ATOM 680 N N . VAL A 1 89 ? -2.673 -4.792 13.803 1.00 93.81 89 VAL A N 1
ATOM 681 C CA . VAL A 1 89 ? -1.550 -3.835 13.781 1.00 93.81 89 VAL A CA 1
ATOM 682 C C . VAL A 1 89 ? -0.223 -4.551 13.514 1.00 93.81 89 VAL A C 1
ATOM 684 O O . VAL A 1 89 ? 0.556 -4.118 12.661 1.00 93.81 89 VAL A O 1
ATOM 687 N N . PHE A 1 90 ? 0.030 -5.662 14.213 1.00 93.44 90 PHE A N 1
ATOM 688 C CA . PHE A 1 90 ? 1.226 -6.474 13.995 1.00 93.44 90 PHE A CA 1
ATOM 689 C C . PHE A 1 90 ? 1.270 -7.052 12.574 1.00 93.44 90 PHE A C 1
ATOM 691 O O . PHE A 1 90 ? 2.295 -6.937 11.903 1.00 93.44 90 PHE A O 1
ATOM 698 N N . ALA A 1 91 ? 0.161 -7.626 12.098 1.00 92.81 91 ALA A N 1
ATOM 699 C CA . ALA A 1 91 ? 0.064 -8.213 10.767 1.00 92.81 91 ALA A CA 1
ATOM 700 C C . ALA A 1 91 ? 0.325 -7.178 9.663 1.00 92.81 91 ALA A C 1
ATOM 702 O O . ALA A 1 91 ? 1.113 -7.454 8.761 1.00 92.81 91 ALA A O 1
ATOM 703 N N . ILE A 1 92 ? -0.266 -5.984 9.766 1.00 94.88 92 ILE A N 1
ATOM 704 C CA . ILE A 1 92 ? -0.057 -4.854 8.846 1.00 94.88 92 ILE A CA 1
ATOM 705 C C . ILE A 1 92 ? 1.411 -4.417 8.854 1.00 94.88 92 ILE A C 1
ATOM 707 O O . ILE A 1 92 ? 2.020 -4.281 7.796 1.00 94.88 92 ILE A O 1
ATOM 711 N N . THR A 1 93 ? 1.998 -4.234 10.041 1.00 94.38 93 THR A N 1
ATOM 712 C CA . THR A 1 93 ? 3.381 -3.748 10.183 1.00 94.38 93 THR A CA 1
ATOM 713 C C . THR A 1 93 ? 4.386 -4.740 9.608 1.00 94.38 93 THR A C 1
ATOM 715 O O . THR A 1 93 ? 5.245 -4.360 8.817 1.00 94.38 93 THR A O 1
ATOM 718 N N . ARG A 1 94 ? 4.253 -6.024 9.959 1.00 94.88 94 ARG A N 1
ATOM 719 C CA . ARG A 1 94 ? 5.106 -7.090 9.424 1.00 94.88 94 ARG A CA 1
ATOM 720 C C . ARG A 1 94 ? 4.978 -7.188 7.907 1.00 94.88 94 ARG A C 1
ATOM 722 O O . ARG A 1 94 ? 5.981 -7.224 7.208 1.00 94.88 94 ARG A O 1
ATOM 729 N N . SER A 1 95 ? 3.744 -7.187 7.415 1.00 94.19 95 SER A N 1
ATOM 730 C CA . SER A 1 95 ? 3.444 -7.262 5.988 1.00 94.19 95 SER A CA 1
ATOM 731 C C . SER A 1 95 ? 4.051 -6.114 5.189 1.00 94.19 95 SER A C 1
ATOM 733 O O . SER A 1 95 ? 4.583 -6.337 4.105 1.00 94.19 95 SER A O 1
ATOM 735 N N . LEU A 1 96 ? 4.018 -4.894 5.734 1.00 95.50 96 LEU A N 1
ATOM 736 C CA . LEU A 1 96 ? 4.707 -3.755 5.142 1.00 95.50 96 LEU A CA 1
ATOM 737 C C . LEU A 1 96 ? 6.218 -3.995 5.075 1.00 95.50 96 LEU A C 1
ATOM 739 O O . LEU A 1 96 ? 6.817 -3.760 4.029 1.00 95.50 96 LEU A O 1
ATOM 743 N N . SER A 1 97 ? 6.838 -4.430 6.177 1.00 95.56 97 SER A N 1
ATOM 744 C CA . SER A 1 97 ? 8.281 -4.687 6.214 1.00 95.56 97 SER A CA 1
ATOM 745 C C . SER A 1 97 ? 8.694 -5.726 5.173 1.00 95.56 97 SER A C 1
ATOM 747 O O . SER A 1 97 ? 9.595 -5.456 4.380 1.00 95.56 97 SER A O 1
ATOM 749 N N . ASP A 1 98 ? 7.989 -6.857 5.125 1.00 95.38 98 ASP A N 1
ATOM 750 C CA . ASP A 1 98 ? 8.256 -7.944 4.180 1.00 95.38 98 ASP A CA 1
ATOM 751 C C . ASP A 1 98 ? 8.098 -7.456 2.723 1.00 95.38 98 ASP A C 1
ATOM 753 O O . ASP A 1 98 ? 8.967 -7.693 1.879 1.00 95.38 98 ASP A O 1
ATOM 757 N N . TYR A 1 99 ? 7.046 -6.684 2.428 1.00 96.88 99 TYR A N 1
ATOM 758 C CA . TYR A 1 99 ? 6.812 -6.155 1.084 1.00 96.88 99 TYR A CA 1
ATOM 759 C C . TYR A 1 99 ? 7.821 -5.077 0.658 1.00 96.88 99 TYR A C 1
ATOM 761 O O . TYR A 1 99 ? 8.242 -5.048 -0.497 1.00 96.88 99 TYR A O 1
ATOM 769 N N . VAL A 1 100 ? 8.252 -4.195 1.567 1.00 96.56 100 VAL A N 1
ATOM 770 C CA . VAL A 1 100 ? 9.281 -3.179 1.274 1.00 96.56 100 VAL A CA 1
ATOM 771 C C . VAL A 1 100 ? 10.637 -3.829 1.005 1.00 96.56 100 VAL A C 1
ATOM 773 O O . VAL A 1 100 ? 11.331 -3.417 0.070 1.00 96.56 100 VAL A O 1
ATOM 776 N N . SER A 1 101 ? 11.008 -4.852 1.779 1.00 95.75 101 SER A N 1
ATOM 777 C CA . SER A 1 101 ? 12.203 -5.655 1.508 1.00 95.75 101 SER A CA 1
ATOM 778 C C . SER A 1 101 ? 12.135 -6.272 0.113 1.00 95.75 101 SER A C 1
ATOM 780 O O . SER A 1 101 ? 13.057 -6.090 -0.680 1.00 95.75 101 SER A O 1
ATOM 782 N N . HIS A 1 102 ? 11.003 -6.880 -0.238 1.00 95.44 102 HIS A N 1
ATOM 783 C CA . HIS A 1 102 ? 10.817 -7.469 -1.558 1.00 95.44 102 HIS A CA 1
ATOM 784 C C . HIS A 1 102 ? 10.854 -6.439 -2.701 1.00 95.44 102 HIS A C 1
ATOM 786 O O . HIS A 1 102 ? 11.554 -6.636 -3.692 1.00 95.44 102 HIS A O 1
ATOM 792 N N . LEU A 1 103 ? 10.175 -5.295 -2.566 1.00 95.75 103 LEU A N 1
ATOM 793 C CA . LEU A 1 103 ? 10.246 -4.219 -3.562 1.00 95.75 103 LEU A CA 1
ATOM 794 C C . LEU A 1 103 ? 11.677 -3.702 -3.753 1.00 95.75 103 LEU A C 1
ATOM 796 O O . LEU A 1 103 ? 12.053 -3.327 -4.864 1.00 95.75 103 LEU A O 1
ATOM 800 N N . THR A 1 104 ? 12.475 -3.682 -2.684 1.00 96.12 104 THR A N 1
ATOM 801 C CA . THR A 1 104 ? 13.889 -3.297 -2.745 1.00 96.12 104 THR A CA 1
ATOM 802 C C . THR A 1 104 ? 14.700 -4.314 -3.551 1.00 96.12 104 THR A C 1
ATOM 804 O O . THR A 1 104 ? 15.493 -3.916 -4.402 1.00 96.12 104 THR A O 1
ATOM 807 N N . GLU A 1 105 ? 14.472 -5.613 -3.343 1.00 95.38 105 GLU A N 1
ATOM 808 C CA . GLU A 1 105 ? 15.101 -6.685 -4.128 1.00 95.38 105 GLU A CA 1
ATOM 809 C C . GLU A 1 105 ? 14.716 -6.597 -5.610 1.00 95.38 105 GLU A C 1
ATOM 811 O O . GLU A 1 105 ? 15.591 -6.594 -6.479 1.00 95.38 105 GLU A O 1
ATOM 816 N N . LEU A 1 106 ? 13.424 -6.434 -5.913 1.00 94.56 106 LEU A N 1
ATOM 817 C CA . LEU A 1 106 ? 12.951 -6.274 -7.288 1.00 94.56 106 LEU A CA 1
ATOM 818 C C . LEU A 1 106 ? 13.558 -5.040 -7.962 1.00 94.56 106 LEU A C 1
ATOM 820 O O . LEU A 1 106 ? 13.958 -5.101 -9.124 1.00 94.56 106 LEU A O 1
ATOM 824 N N . HIS A 1 107 ? 13.663 -3.923 -7.235 1.00 94.75 107 HIS A N 1
ATOM 825 C CA . HIS A 1 107 ? 14.276 -2.700 -7.747 1.00 94.75 107 HIS A CA 1
ATOM 826 C C . HIS A 1 107 ? 15.754 -2.888 -8.118 1.00 94.75 107 HIS A C 1
ATOM 828 O O . HIS A 1 107 ? 16.222 -2.265 -9.071 1.00 94.75 107 HIS A O 1
ATOM 834 N N . GLN A 1 108 ? 16.477 -3.752 -7.401 1.00 94.50 108 GLN A N 1
ATOM 835 C CA . GLN A 1 108 ? 17.875 -4.072 -7.699 1.00 94.50 108 GLN A CA 1
ATOM 836 C C . GLN A 1 108 ? 18.027 -5.012 -8.901 1.00 94.50 108 GLN A C 1
ATOM 838 O O . GLN A 1 108 ? 19.024 -4.930 -9.616 1.00 94.50 108 GLN A O 1
ATOM 843 N N . GLN A 1 109 ? 17.063 -5.908 -9.121 1.00 94.75 109 GLN A N 1
ATOM 844 C CA . GLN A 1 109 ? 17.167 -6.980 -10.118 1.00 94.75 109 GLN A CA 1
ATOM 845 C C . GLN A 1 109 ? 16.534 -6.627 -11.468 1.00 94.75 109 GLN A C 1
ATOM 847 O O . GLN A 1 109 ? 16.972 -7.122 -12.508 1.00 94.75 109 GLN A O 1
ATOM 852 N N . TYR A 1 110 ? 15.517 -5.766 -11.473 1.00 93.50 110 TYR A N 1
ATOM 853 C CA . TYR A 1 110 ? 14.682 -5.526 -12.644 1.00 93.50 110 TYR A CA 1
ATOM 854 C C . TYR A 1 110 ? 14.587 -4.047 -13.013 1.00 93.50 110 TYR A C 1
ATOM 856 O O . TYR A 1 110 ? 14.855 -3.136 -12.230 1.00 93.50 110 TYR A O 1
ATOM 864 N N . LYS A 1 111 ? 14.156 -3.791 -14.254 1.00 92.62 111 LYS A N 1
ATOM 865 C CA . LYS A 1 111 ? 13.853 -2.429 -14.706 1.00 92.62 111 LYS A CA 1
ATOM 866 C C . LYS A 1 111 ? 12.722 -1.848 -13.865 1.00 92.62 111 LYS A C 1
ATOM 868 O O . LYS A 1 111 ? 11.702 -2.503 -13.671 1.00 92.62 111 LYS A O 1
ATOM 873 N N . TRP A 1 112 ? 12.856 -0.578 -13.484 1.00 92.75 112 TRP A N 1
ATOM 874 C CA . TRP A 1 112 ? 11.860 0.123 -12.668 1.00 92.75 112 TRP A CA 1
ATOM 875 C C . TRP A 1 112 ? 10.432 0.030 -13.227 1.00 92.75 112 TRP A C 1
ATOM 877 O O . TRP A 1 112 ? 9.484 -0.181 -12.479 1.00 92.75 112 TRP A O 1
ATOM 887 N N . SER A 1 113 ? 10.277 0.083 -14.552 1.00 91.06 113 SER A N 1
ATOM 888 C CA . SER A 1 113 ? 8.983 -0.110 -15.211 1.00 91.06 113 SER A CA 1
ATOM 889 C C . SER A 1 113 ? 8.307 -1.433 -14.872 1.00 91.06 113 SER A C 1
ATOM 891 O O . SER A 1 113 ? 7.102 -1.445 -14.666 1.00 91.06 113 SER A O 1
ATOM 893 N N . ALA A 1 114 ? 9.061 -2.530 -14.793 1.00 91.75 114 ALA A N 1
ATOM 894 C CA . ALA A 1 114 ? 8.513 -3.840 -14.460 1.00 91.75 114 ALA A CA 1
ATOM 895 C C . ALA A 1 114 ? 8.092 -3.901 -12.982 1.00 91.75 114 ALA A C 1
ATOM 897 O O . ALA A 1 114 ? 7.019 -4.402 -12.666 1.00 91.75 114 ALA A O 1
ATOM 898 N N . VAL A 1 115 ? 8.879 -3.285 -12.094 1.00 94.56 115 VAL A N 1
ATOM 899 C CA . VAL A 1 115 ? 8.567 -3.188 -10.657 1.00 94.56 115 VAL A CA 1
ATOM 900 C C . VAL A 1 115 ? 7.287 -2.387 -10.406 1.00 94.56 115 VAL A C 1
ATOM 902 O O . VAL A 1 115 ? 6.469 -2.774 -9.577 1.00 94.56 115 VAL A O 1
ATOM 905 N N . VAL A 1 116 ? 7.076 -1.290 -11.141 1.00 94.19 116 VAL A N 1
ATOM 906 C CA . VAL A 1 116 ? 5.849 -0.484 -11.038 1.00 94.19 116 VAL A CA 1
ATOM 907 C C . VAL A 1 116 ? 4.618 -1.271 -11.488 1.00 94.19 116 VAL A C 1
ATOM 909 O O . VAL A 1 116 ? 3.589 -1.211 -10.819 1.00 94.19 116 VAL A O 1
ATOM 912 N N . ILE A 1 117 ? 4.718 -2.011 -12.595 1.00 93.00 117 ILE A N 1
ATOM 913 C CA . ILE A 1 117 ? 3.617 -2.846 -13.102 1.00 93.00 117 ILE A CA 1
ATOM 914 C C . ILE A 1 117 ? 3.248 -3.900 -12.062 1.00 93.00 117 ILE A C 1
ATOM 916 O O . ILE A 1 117 ? 2.095 -3.966 -11.641 1.00 93.00 117 ILE A O 1
ATOM 920 N N . TYR A 1 118 ? 4.253 -4.625 -11.572 1.00 94.62 118 TYR A N 1
ATOM 921 C CA . TYR A 1 118 ? 4.080 -5.603 -10.509 1.00 94.62 118 TYR A CA 1
ATOM 922 C C . TYR A 1 118 ? 3.425 -5.006 -9.270 1.00 94.62 118 TYR A C 1
ATOM 924 O O . TYR A 1 118 ? 2.469 -5.574 -8.757 1.00 94.62 118 TYR A O 1
ATOM 932 N N . HIS A 1 119 ? 3.887 -3.842 -8.800 1.00 95.62 119 HIS A N 1
ATOM 933 C CA . HIS A 1 119 ? 3.281 -3.197 -7.639 1.00 95.62 119 HIS A CA 1
ATOM 934 C C . HIS A 1 119 ? 1.788 -2.932 -7.846 1.00 95.62 119 HIS A C 1
ATOM 936 O O . HIS A 1 119 ? 0.989 -3.222 -6.957 1.00 95.62 119 HIS A O 1
ATOM 942 N N . VAL A 1 120 ? 1.407 -2.373 -8.998 1.00 94.69 120 VAL A N 1
ATOM 943 C CA . VAL A 1 120 ? 0.011 -2.021 -9.284 1.00 94.69 120 VAL A CA 1
ATOM 944 C C . VAL A 1 120 ? -0.869 -3.269 -9.326 1.00 94.69 120 VAL A C 1
ATOM 946 O O . VAL A 1 120 ? -1.938 -3.275 -8.711 1.00 94.69 120 VAL A O 1
ATOM 949 N N . GLU A 1 121 ? -0.422 -4.330 -9.994 1.00 93.62 121 GLU A N 1
ATOM 950 C CA . GLU A 1 121 ? -1.151 -5.600 -10.076 1.00 93.62 121 GLU A CA 1
ATOM 951 C C . GLU A 1 121 ? -1.248 -6.276 -8.704 1.00 93.62 121 GLU A C 1
ATOM 953 O O . GLU A 1 121 ? -2.347 -6.581 -8.233 1.00 93.62 121 GLU A O 1
ATOM 958 N N . PHE A 1 122 ? -0.115 -6.412 -8.014 1.00 95.06 122 PHE A N 1
ATOM 959 C CA . PHE A 1 122 ? -0.032 -6.999 -6.683 1.00 95.06 122 PHE A CA 1
ATOM 960 C C . PHE A 1 122 ? -0.944 -6.270 -5.695 1.00 95.06 122 PHE A C 1
ATOM 962 O O . PHE A 1 122 ? -1.795 -6.887 -5.059 1.00 95.06 122 PHE A O 1
ATOM 969 N N . HIS A 1 123 ? -0.830 -4.945 -5.596 1.00 96.00 123 HIS A N 1
ATOM 970 C CA . HIS A 1 123 ? -1.649 -4.140 -4.693 1.00 96.00 123 HIS A CA 1
ATOM 971 C C . HIS A 1 123 ? -3.140 -4.266 -5.040 1.00 96.00 123 HIS A C 1
ATOM 973 O O . HIS A 1 123 ? -3.964 -4.425 -4.141 1.00 96.00 123 HIS A O 1
ATOM 979 N N . THR A 1 124 ? -3.504 -4.287 -6.326 1.00 94.62 124 THR A N 1
ATOM 980 C CA . THR A 1 124 ? -4.901 -4.494 -6.746 1.00 94.62 124 THR A CA 1
ATOM 981 C C . THR A 1 124 ? -5.463 -5.813 -6.217 1.00 94.62 124 THR A C 1
ATOM 983 O O . THR A 1 124 ? -6.580 -5.831 -5.700 1.00 94.62 124 THR A O 1
ATOM 986 N N . ILE A 1 125 ? -4.690 -6.901 -6.281 1.00 94.19 125 ILE A N 1
ATOM 987 C CA . ILE A 1 125 ? -5.083 -8.198 -5.714 1.00 94.19 125 ILE A CA 1
ATOM 988 C C . ILE A 1 125 ? -5.218 -8.088 -4.190 1.00 94.19 125 ILE A C 1
ATOM 990 O O . ILE A 1 125 ? -6.237 -8.486 -3.628 1.00 94.19 125 ILE A O 1
ATOM 994 N N . ARG A 1 126 ? -4.239 -7.477 -3.514 1.00 95.38 126 ARG A N 1
ATOM 995 C CA . ARG A 1 126 ? -4.242 -7.335 -2.051 1.00 95.38 126 ARG A CA 1
ATOM 996 C C . ARG A 1 126 ? -5.407 -6.505 -1.513 1.00 95.38 126 ARG A C 1
ATOM 998 O O . ARG A 1 126 ? -5.840 -6.748 -0.390 1.00 95.38 126 ARG A O 1
ATOM 1005 N N . LEU A 1 127 ? -5.948 -5.555 -2.279 1.00 95.44 127 LEU A N 1
ATOM 1006 C CA . LEU A 1 127 ? -7.167 -4.840 -1.881 1.00 95.44 127 LEU A CA 1
ATOM 1007 C C . LEU A 1 127 ? -8.349 -5.801 -1.682 1.00 95.44 127 LEU A C 1
ATOM 1009 O O . LEU A 1 127 ? -9.155 -5.583 -0.781 1.00 95.44 127 LEU A O 1
ATOM 1013 N N . TRP A 1 128 ? -8.454 -6.868 -2.478 1.00 94.75 128 TRP A N 1
ATOM 1014 C CA . TRP A 1 128 ? -9.502 -7.879 -2.312 1.00 94.75 128 TRP A CA 1
ATOM 1015 C C . TRP A 1 128 ? -9.299 -8.725 -1.057 1.00 94.75 128 TRP A C 1
ATOM 1017 O O . TRP A 1 128 ? -10.255 -8.923 -0.309 1.00 94.75 128 TRP A O 1
ATOM 1027 N N . ASP A 1 129 ? -8.063 -9.144 -0.787 1.00 93.75 129 ASP A N 1
ATOM 1028 C CA . ASP A 1 129 ? -7.725 -9.901 0.424 1.00 93.75 129 ASP A CA 1
ATOM 1029 C C . ASP A 1 129 ? -8.024 -9.077 1.687 1.00 93.75 129 ASP A C 1
ATOM 1031 O O . ASP A 1 129 ? -8.682 -9.546 2.618 1.00 93.75 129 ASP A O 1
ATOM 1035 N N . MET A 1 130 ? -7.648 -7.794 1.682 1.00 93.88 130 MET A N 1
ATOM 1036 C CA . MET A 1 130 ? -7.892 -6.900 2.814 1.00 93.88 130 MET A CA 1
ATOM 1037 C C . MET A 1 130 ? -9.382 -6.606 3.032 1.00 93.88 130 MET A C 1
ATOM 1039 O O . MET A 1 130 ? -9.810 -6.498 4.179 1.00 93.88 130 MET A O 1
ATOM 1043 N N . LYS A 1 131 ? -10.215 -6.565 1.978 1.00 93.38 131 LYS A N 1
ATOM 1044 C CA . LYS A 1 131 ? -11.687 -6.507 2.138 1.00 93.38 131 LYS A CA 1
ATOM 1045 C C . LYS A 1 131 ? -12.243 -7.714 2.893 1.00 93.38 131 LYS A C 1
ATOM 1047 O O . LYS A 1 131 ? -13.260 -7.579 3.570 1.00 93.38 131 LYS A O 1
ATOM 1052 N N . ALA A 1 132 ? -11.587 -8.869 2.795 1.00 90.75 132 ALA A N 1
ATOM 1053 C CA . ALA A 1 132 ? -11.908 -10.056 3.583 1.00 90.75 132 ALA A CA 1
ATOM 1054 C C . ALA A 1 132 ? -11.251 -10.053 4.981 1.00 90.75 132 ALA A C 1
ATOM 1056 O O . ALA A 1 132 ? -11.457 -10.986 5.756 1.00 90.75 132 ALA A O 1
ATOM 1057 N N . GLY A 1 133 ? -10.489 -9.010 5.326 1.00 88.75 133 GLY A N 1
ATOM 1058 C CA . GLY A 1 133 ? -9.755 -8.883 6.585 1.00 88.75 133 GLY A CA 1
ATOM 1059 C C . GLY A 1 133 ? -8.396 -9.588 6.599 1.00 88.75 133 GLY A C 1
ATOM 1060 O O . GLY A 1 133 ? -7.786 -9.687 7.664 1.00 88.75 133 GLY A O 1
ATOM 1061 N N . ASP A 1 134 ? -7.909 -10.074 5.454 1.00 90.69 134 ASP A N 1
ATOM 1062 C CA . ASP A 1 134 ? -6.607 -10.731 5.349 1.00 90.69 134 ASP A CA 1
ATOM 1063 C C . ASP A 1 134 ? -5.528 -9.762 4.850 1.00 90.69 134 ASP A C 1
ATOM 1065 O O . ASP A 1 134 ? -5.506 -9.333 3.697 1.00 90.69 134 ASP A O 1
ATOM 1069 N N . TYR A 1 135 ? -4.588 -9.442 5.736 1.00 91.25 135 TYR A N 1
ATOM 1070 C CA . TYR A 1 135 ? -3.423 -8.612 5.425 1.00 91.25 135 TYR A CA 1
ATOM 1071 C C . TYR A 1 135 ? -2.185 -9.442 5.065 1.00 91.25 135 TYR A C 1
ATOM 1073 O O . TYR A 1 135 ? -1.203 -8.891 4.575 1.00 91.25 135 TYR A O 1
ATOM 1081 N N . SER A 1 136 ? -2.204 -10.759 5.292 1.00 88.56 136 SER A N 1
ATOM 1082 C CA . SER A 1 136 ? -1.012 -11.609 5.202 1.00 88.56 136 SER A CA 1
ATOM 1083 C C . SER A 1 136 ? -0.487 -11.797 3.777 1.00 88.56 136 SER A C 1
ATOM 1085 O O . SER A 1 136 ? 0.688 -12.121 3.602 1.00 88.56 136 SER A O 1
ATOM 1087 N N . GLY A 1 137 ? -1.317 -11.545 2.757 1.00 90.62 137 GLY A N 1
ATOM 1088 C CA . GLY A 1 137 ? -0.916 -11.618 1.350 1.00 90.62 137 GLY A CA 1
ATOM 1089 C C . GLY A 1 137 ? 0.219 -10.656 0.987 1.00 90.62 137 GLY A C 1
ATOM 1090 O O . GLY A 1 137 ? 1.008 -10.937 0.091 1.00 90.62 137 GLY A O 1
ATOM 1091 N N . TRP A 1 138 ? 0.355 -9.540 1.704 1.00 93.44 138 TRP A N 1
ATOM 1092 C CA . TRP A 1 138 ? 1.457 -8.589 1.525 1.00 93.44 138 TRP A CA 1
ATOM 1093 C C . TRP A 1 138 ? 2.816 -9.156 1.970 1.00 93.44 138 TRP A C 1
ATOM 1095 O O . TRP A 1 138 ? 3.838 -8.809 1.390 1.00 93.44 138 TRP A O 1
ATOM 1105 N N . ALA A 1 139 ? 2.826 -10.077 2.940 1.00 89.12 139 ALA A N 1
ATOM 1106 C CA . ALA A 1 139 ? 4.022 -10.786 3.404 1.00 89.12 139 ALA A CA 1
ATOM 1107 C C . ALA A 1 139 ? 4.399 -11.999 2.530 1.00 89.12 139 ALA A C 1
ATOM 1109 O O . ALA A 1 139 ? 5.349 -12.718 2.836 1.00 89.12 139 ALA A O 1
ATOM 1110 N N . ARG A 1 140 ? 3.630 -12.273 1.469 1.00 87.81 140 ARG A N 1
ATOM 1111 C CA . ARG A 1 140 ? 3.856 -13.389 0.539 1.00 87.81 140 ARG A CA 1
ATOM 1112 C C . ARG A 1 140 ? 3.926 -12.882 -0.903 1.00 87.81 140 ARG A C 1
ATOM 1114 O O . ARG A 1 140 ? 3.078 -13.258 -1.713 1.00 87.81 140 ARG A O 1
ATOM 1121 N N . PRO A 1 141 ? 4.869 -11.979 -1.216 1.00 80.19 141 PRO A N 1
ATOM 1122 C CA . PRO A 1 141 ? 5.043 -11.533 -2.582 1.00 80.19 141 PRO A CA 1
ATOM 1123 C C . PRO A 1 141 ? 5.558 -12.672 -3.464 1.00 80.19 141 PRO A C 1
ATOM 1125 O O . PRO A 1 141 ? 6.399 -13.466 -3.038 1.00 80.19 141 PRO A O 1
ATOM 1128 N N . ASP A 1 142 ? 5.065 -12.738 -4.700 1.00 79.06 142 ASP A N 1
ATOM 1129 C CA . ASP A 1 142 ? 5.615 -13.652 -5.697 1.00 79.06 142 ASP A CA 1
ATOM 1130 C C . ASP A 1 142 ? 7.075 -13.277 -5.964 1.00 79.06 142 ASP A C 1
ATOM 1132 O O . ASP A 1 142 ? 7.386 -12.122 -6.250 1.00 79.06 142 ASP A O 1
ATOM 1136 N N . HIS A 1 143 ? 7.980 -14.249 -5.847 1.00 66.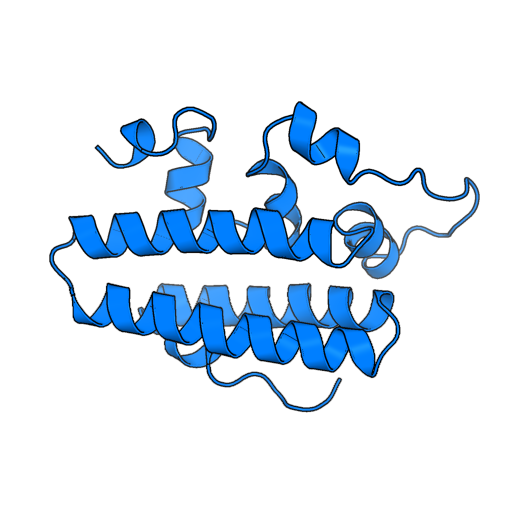88 143 HIS A N 1
ATOM 1137 C CA . HIS A 1 143 ? 9.424 -14.003 -5.910 1.00 66.88 143 HIS A CA 1
ATOM 1138 C C . HIS A 1 143 ? 9.943 -13.644 -7.314 1.00 66.88 143 HIS A C 1
ATOM 1140 O O . HIS A 1 143 ? 11.111 -13.283 -7.442 1.00 66.88 143 HIS A O 1
ATOM 1146 N N . ASN A 1 144 ? 9.102 -13.726 -8.350 1.00 62.25 144 ASN A N 1
ATOM 1147 C CA . ASN A 1 144 ? 9.467 -13.469 -9.742 1.00 62.25 144 ASN A CA 1
ATOM 1148 C C . ASN A 1 144 ? 8.457 -12.520 -10.403 1.00 62.25 144 ASN A C 1
ATOM 1150 O O . ASN A 1 144 ? 7.257 -12.630 -10.147 1.00 62.25 144 ASN A O 1
ATOM 1154 N N . LEU A 1 145 ? 8.972 -11.624 -11.255 1.00 65.12 145 LEU A N 1
ATOM 1155 C CA . LEU A 1 145 ? 8.192 -10.795 -12.184 1.00 65.12 145 LEU A CA 1
ATOM 1156 C C . LEU A 1 145 ? 7.725 -11.587 -13.407 1.00 65.12 145 LEU A C 1
ATOM 1158 O O . LEU A 1 145 ? 8.474 -12.496 -13.836 1.00 65.12 145 LEU A O 1
#

Radius of gyration: 15.33 Å; chains: 1; bounding box: 31×34×47 Å

Foldseek 3Di:
DLCVVQVQADPVQLVCLLLLNRALLCLLSSDDPVVSVVQQDDDDPDDDDDPLVSLCRCHVDPCSNLVSVVSSLVSNLVVCVVVVNVVLNVLSVLLSVLLNVLLVVCVVVDDPSVSSVLSNVQSVVQSVCVNVVHSNSSNVRDNDD

Secondary structure (DSSP, 8-state):
-HHHH-TTS-HHHHHHHHTT---GGGGGGGS-HHHHHHH--PPPTT----HHHHHHHH-SSHHHHHHHHHHHHHHHHHHHHHTT-HHHHHHHHHHHHHHHHHHHHHHHHS-HHHHHHHHHHHHHHHHHHHHTT--GGGGS--S--